Protein AF-A0A235B702-F1 (afdb_monomer)

InterPro domains:
  IPR011990 Tetratricopeptide-like helical domain superfamily [G3DSA:1.25.40.10] (2-131)
  IPR011990 Tetratricopeptide-like helical domain superfamily [SSF48452] (6-126)
  IPR019734 Tetratricopeptide repeat [SM00028] (11-44)
  IPR019734 Tetratricopeptide repeat [SM00028] (52-85)

Foldseek 3Di:
DDVLLQDPCNLVVLQVVLVVCVVVVVLVSSLVSLVSSLVSCVVNVDQALSNLVSLQVQLVSCVVVVNLVSSLVSLVVSCVSHHCPHPDNVSNVSSLQSNLVSCVVVVVNVVSVVSVVVVVVCVVVVPPPPPD

Nearest PDB structures (foldseek):
  4gcn-assembly2_B  TM=8.397E-01  e=1.483E-02  Caenorhabditis elegans
  3fwv-assembly2_B  TM=8.218E-01  e=5.383E-02  Homo sapiens
  2nc9-assembly1_A  TM=6.617E-01  e=2.317E-02  Homo sapiens
  7kw7-assembly1_E  TM=8.441E-01  e=2.268E-01  Homo sapiens
  6yxx-assembly1_BE  TM=7.049E-01  e=4.541E-01  Trypanosoma brucei brucei

pLDDT: mean 89.38, std 15.21, range [38.22, 98.81]

Sequence (132 aa):
MNIEDENIYSAYFHYLMGLCFQELKEEVKSEQEFMKSIQLYNQNDLDNNLKADCYKELGLLSYLENDLEKALEHTESGIDAFVKNGTNQRLKYVLYRNKAVYLEKMGRINEGMDIVQQIWDSKDEINEPETL

Solvent-accessible surface area (backbone atoms only — not comparable to full-atom values): 7016 Å² total; per-residue (Å²): 136,69,76,66,73,78,40,82,60,41,24,56,51,27,40,52,50,14,54,52,24,50,79,69,67,37,57,73,59,14,51,52,25,27,52,50,14,42,54,39,37,70,73,59,72,64,86,41,25,64,55,16,52,34,22,43,50,50,13,48,53,30,43,75,73,67,37,48,67,59,13,38,55,27,20,50,53,14,57,74,44,51,45,92,87,27,57,70,71,68,52,61,58,51,35,53,50,49,41,25,54,39,29,41,75,72,68,40,46,68,64,17,48,53,50,54,50,56,53,60,73,51,50,68,81,67,66,67,71,86,79,127

Structure (mmCIF, N/CA/C/O backbone):
data_AF-A0A235B702-F1
#
_entry.id   AF-A0A235B702-F1
#
loop_
_atom_site.group_PDB
_atom_site.id
_atom_site.type_symbol
_atom_site.label_atom_id
_atom_site.label_alt_id
_atom_site.label_comp_id
_atom_site.label_asym_id
_atom_site.label_entity_id
_atom_site.label_seq_id
_atom_site.pdbx_PDB_ins_code
_atom_site.Cartn_x
_atom_site.Cartn_y
_atom_site.Cartn_z
_ato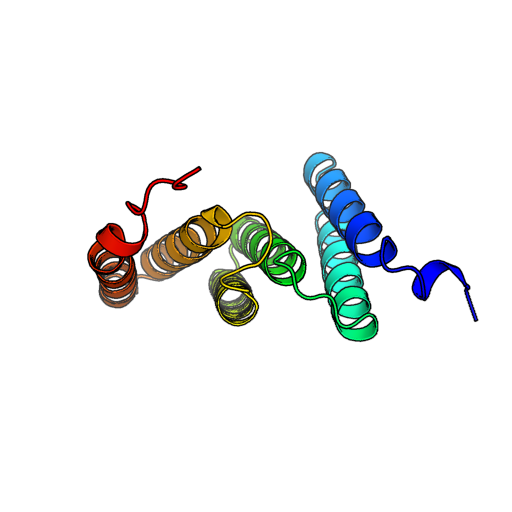m_site.occupancy
_atom_site.B_iso_or_equiv
_atom_site.auth_seq_id
_atom_site.auth_comp_id
_atom_site.auth_asym_id
_atom_site.auth_atom_id
_atom_site.pdbx_PDB_model_num
ATOM 1 N N . MET A 1 1 ? 21.462 14.173 -16.182 1.00 38.62 1 MET A N 1
ATOM 2 C CA . MET A 1 1 ? 20.821 12.893 -16.535 1.00 38.62 1 MET A CA 1
ATOM 3 C C . MET A 1 1 ? 21.567 11.847 -15.728 1.00 38.62 1 MET A C 1
ATOM 5 O O . MET A 1 1 ? 22.744 11.646 -15.999 1.00 38.62 1 MET A O 1
ATOM 9 N N . ASN A 1 2 ? 20.986 11.395 -14.612 1.00 45.94 2 ASN A N 1
ATOM 10 C CA . ASN A 1 2 ? 21.667 10.498 -13.679 1.00 45.94 2 ASN A CA 1
ATOM 11 C C . ASN A 1 2 ? 21.430 9.063 -14.162 1.00 45.94 2 ASN A C 1
ATOM 13 O O . ASN A 1 2 ? 20.291 8.617 -14.218 1.00 45.94 2 ASN A O 1
ATOM 17 N N . ILE A 1 3 ? 22.499 8.386 -14.573 1.00 52.31 3 ILE A N 1
ATOM 18 C CA . ILE A 1 3 ? 22.475 7.061 -15.220 1.00 52.31 3 ILE A CA 1
ATOM 19 C C . ILE A 1 3 ? 21.899 5.985 -14.271 1.00 52.31 3 ILE A C 1
ATOM 21 O O . ILE A 1 3 ? 21.466 4.923 -14.703 1.00 52.31 3 ILE A O 1
ATOM 25 N N . GLU A 1 4 ? 21.843 6.281 -12.972 1.00 56.22 4 GLU A N 1
ATOM 26 C CA . GLU A 1 4 ? 21.271 5.418 -11.939 1.00 56.22 4 GLU A CA 1
ATOM 27 C C . GLU A 1 4 ? 19.754 5.207 -12.086 1.00 56.22 4 GLU A C 1
ATOM 29 O O . GLU A 1 4 ? 19.276 4.132 -11.744 1.00 56.22 4 GLU A O 1
ATOM 34 N N . ASP A 1 5 ? 18.986 6.158 -12.632 1.00 56.34 5 ASP A N 1
ATOM 35 C CA . ASP A 1 5 ? 17.521 6.018 -12.756 1.00 56.34 5 ASP A CA 1
ATOM 36 C C . ASP A 1 5 ? 17.083 5.083 -13.914 1.00 56.34 5 ASP A C 1
ATOM 38 O O . ASP A 1 5 ? 15.941 4.631 -13.938 1.00 56.34 5 ASP A O 1
ATOM 42 N N . GLU A 1 6 ? 17.975 4.748 -14.856 1.00 63.94 6 GLU A N 1
ATOM 43 C CA . GLU A 1 6 ? 17.678 3.884 -16.022 1.00 63.94 6 GLU A CA 1
ATOM 44 C C . GLU A 1 6 ? 17.957 2.389 -15.775 1.00 63.94 6 GLU A C 1
ATOM 46 O O . GLU A 1 6 ? 17.811 1.557 -16.672 1.00 63.94 6 GLU A O 1
ATOM 51 N N . ASN A 1 7 ? 18.394 2.017 -14.571 1.00 79.19 7 ASN A N 1
ATOM 52 C CA . ASN A 1 7 ? 18.668 0.625 -14.242 1.00 79.19 7 ASN A CA 1
ATOM 53 C C . ASN A 1 7 ? 17.401 -0.069 -13.711 1.00 79.19 7 ASN A C 1
ATOM 55 O O . ASN A 1 7 ? 16.789 0.387 -12.747 1.00 79.19 7 ASN A O 1
ATOM 59 N N . ILE A 1 8 ? 17.060 -1.235 -14.272 1.00 79.12 8 ILE A N 1
ATOM 60 C CA . ILE A 1 8 ? 15.942 -2.085 -13.820 1.00 79.12 8 ILE A CA 1
ATOM 61 C C . ILE A 1 8 ? 16.006 -2.442 -12.322 1.00 79.12 8 ILE A C 1
ATOM 63 O O . ILE A 1 8 ? 14.983 -2.738 -11.705 1.00 79.12 8 ILE A O 1
ATOM 67 N N . TYR A 1 9 ? 17.195 -2.399 -11.711 1.00 88.88 9 TYR A N 1
ATOM 68 C CA . TYR A 1 9 ? 17.384 -2.650 -10.281 1.00 88.88 9 TYR A CA 1
ATOM 69 C C . TYR A 1 9 ? 17.061 -1.444 -9.392 1.00 88.88 9 TYR A C 1
ATOM 71 O O . TYR A 1 9 ? 16.894 -1.616 -8.185 1.00 88.88 9 TYR A O 1
ATOM 79 N N . SER A 1 10 ? 16.929 -0.242 -9.949 1.00 92.19 10 SER A N 1
ATOM 80 C CA . SER A 1 10 ? 16.710 0.978 -9.166 1.00 92.19 10 SER A CA 1
ATOM 81 C C . SER A 1 10 ? 15.355 0.972 -8.466 1.00 92.19 10 SER A C 1
ATOM 83 O O . SER A 1 10 ? 15.265 1.355 -7.303 1.00 92.19 10 SER A O 1
ATOM 85 N N . ALA A 1 11 ? 14.313 0.423 -9.101 1.00 95.12 11 ALA A N 1
ATOM 86 C CA . ALA A 1 11 ? 13.021 0.232 -8.440 1.00 95.12 11 ALA A CA 1
ATOM 87 C C . ALA A 1 11 ? 13.148 -0.669 -7.193 1.00 95.12 11 ALA A C 1
ATOM 89 O O . ALA A 1 11 ? 12.620 -0.338 -6.131 1.00 95.12 11 ALA A O 1
ATOM 90 N N . TYR A 1 12 ? 13.898 -1.772 -7.287 1.00 95.56 12 TYR A N 1
ATOM 91 C CA . TYR A 1 12 ? 14.142 -2.667 -6.151 1.00 95.56 12 TYR A CA 1
ATOM 92 C C . TYR A 1 12 ? 14.988 -2.015 -5.059 1.00 95.56 12 TYR A C 1
ATOM 94 O O . TYR A 1 12 ? 14.706 -2.211 -3.880 1.00 95.56 12 TYR A O 1
ATOM 102 N N . PHE A 1 13 ? 16.001 -1.231 -5.435 1.00 96.12 13 PHE A N 1
ATOM 103 C CA . PHE A 1 13 ? 16.818 -0.484 -4.481 1.00 96.12 13 PHE A CA 1
ATOM 104 C C . PHE A 1 13 ? 15.953 0.437 -3.614 1.00 96.12 13 PHE A C 1
ATOM 106 O O . PHE A 1 13 ? 16.006 0.348 -2.390 1.00 96.12 13 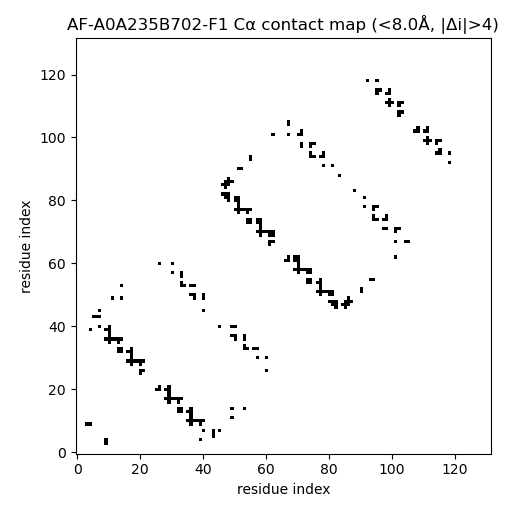PHE A O 1
ATOM 113 N N . HIS A 1 14 ? 15.102 1.249 -4.243 1.00 97.81 14 HIS A N 1
ATOM 114 C CA . HIS A 1 14 ? 14.197 2.149 -3.530 1.00 97.81 14 HIS A CA 1
ATOM 115 C C . HIS A 1 14 ? 13.171 1.386 -2.678 1.00 97.81 14 HIS A C 1
ATOM 117 O O . HIS A 1 14 ? 12.922 1.757 -1.538 1.00 97.81 14 HIS A O 1
ATOM 123 N N . TYR A 1 15 ? 12.641 0.255 -3.154 1.00 98.00 15 TYR A N 1
ATOM 124 C CA . TYR A 1 15 ? 11.775 -0.592 -2.325 1.00 98.00 15 TYR A CA 1
ATOM 125 C C . TYR A 1 15 ? 12.484 -1.080 -1.049 1.00 98.00 15 TYR A C 1
ATOM 127 O O . TYR A 1 15 ? 11.941 -0.959 0.047 1.00 98.00 15 TYR A O 1
ATOM 135 N N . LEU A 1 16 ? 13.720 -1.577 -1.168 1.00 98.25 16 LEU A N 1
ATOM 136 C CA . LEU A 1 16 ? 14.504 -2.033 -0.017 1.00 98.25 16 LEU A CA 1
ATOM 137 C C . LEU A 1 16 ? 14.851 -0.885 0.939 1.00 98.25 16 LEU A C 1
ATOM 139 O O . LEU A 1 16 ? 14.771 -1.064 2.153 1.00 98.25 16 LEU A O 1
ATOM 143 N N . MET A 1 17 ? 15.188 0.295 0.414 1.00 98.44 17 MET A N 1
ATOM 144 C CA . MET A 1 17 ? 15.399 1.495 1.228 1.00 98.44 17 MET A CA 1
ATOM 145 C C . MET A 1 17 ? 14.130 1.898 1.983 1.00 98.44 17 MET A C 1
ATOM 147 O O . MET A 1 17 ? 14.207 2.218 3.170 1.00 98.44 17 MET A O 1
ATOM 151 N N . GLY A 1 18 ? 12.966 1.804 1.334 1.00 98.56 18 GLY A N 1
ATOM 152 C CA . GLY A 1 18 ? 11.665 2.011 1.963 1.00 98.56 18 GLY A CA 1
ATOM 153 C C . GLY A 1 18 ? 11.458 1.100 3.171 1.00 98.56 18 GLY A C 1
ATOM 154 O O . GLY A 1 18 ? 11.143 1.603 4.251 1.00 98.56 18 GLY A O 1
ATOM 155 N N . LEU A 1 19 ? 11.733 -0.203 3.027 1.00 98.38 19 LEU A N 1
ATOM 156 C CA . LEU A 1 19 ? 11.679 -1.171 4.133 1.00 98.38 19 LEU A CA 1
ATOM 157 C C . LEU A 1 19 ? 12.673 -0.819 5.254 1.00 98.38 19 LEU A C 1
ATOM 159 O O . LEU A 1 19 ? 12.316 -0.840 6.431 1.00 98.38 19 LEU A O 1
ATOM 163 N N . CYS A 1 20 ? 13.913 -0.449 4.915 1.00 98.56 20 CYS A N 1
ATOM 164 C CA . CYS A 1 20 ? 14.900 -0.021 5.909 1.00 98.56 20 CYS A CA 1
ATOM 165 C C . CYS A 1 20 ? 14.418 1.195 6.713 1.00 98.56 20 CYS A C 1
ATOM 167 O O . CYS A 1 20 ? 14.593 1.229 7.931 1.00 98.56 20 CYS A O 1
ATOM 169 N N . PHE A 1 21 ? 13.790 2.180 6.068 1.00 98.50 21 PHE A N 1
ATOM 170 C CA . PHE A 1 21 ? 13.236 3.337 6.770 1.00 98.50 21 PHE A CA 1
ATOM 171 C C . PHE A 1 21 ? 12.018 2.993 7.635 1.00 98.50 21 PHE A C 1
ATOM 173 O O . PHE A 1 21 ? 11.867 3.613 8.688 1.00 98.50 21 PHE A O 1
ATOM 180 N N . GLN A 1 22 ? 11.202 1.988 7.279 1.00 96.62 22 GLN A N 1
ATOM 181 C CA . GLN A 1 22 ? 10.150 1.490 8.184 1.00 96.62 22 GLN A CA 1
ATOM 182 C C . GLN A 1 22 ? 10.757 0.944 9.481 1.00 96.62 22 GLN A C 1
ATOM 184 O O . GLN A 1 22 ? 10.322 1.323 10.568 1.00 96.62 22 GLN A O 1
ATOM 189 N N . GLU A 1 23 ? 11.802 0.117 9.382 1.00 97.06 23 GLU A N 1
ATOM 190 C CA . GLU A 1 23 ? 12.501 -0.439 10.553 1.00 97.06 23 GLU A CA 1
ATOM 191 C C . GLU A 1 23 ? 13.141 0.657 11.423 1.00 97.06 23 GLU A C 1
ATOM 193 O O . GLU A 1 23 ? 13.165 0.563 12.653 1.00 97.06 23 GLU A O 1
ATOM 198 N N . LEU A 1 24 ? 13.608 1.742 10.799 1.00 97.81 24 LEU A N 1
ATOM 199 C CA . LEU A 1 24 ? 14.126 2.928 11.489 1.00 97.81 24 LEU A CA 1
ATOM 200 C C . LEU A 1 24 ? 13.030 3.872 12.012 1.00 97.81 24 LEU A C 1
ATOM 202 O O . LEU A 1 24 ? 13.356 4.852 12.683 1.00 97.81 24 LEU A O 1
ATOM 206 N N . LYS A 1 25 ? 11.750 3.580 11.748 1.00 96.19 25 LYS A N 1
ATOM 207 C CA . LYS A 1 25 ? 10.587 4.424 12.078 1.00 96.19 25 LYS A CA 1
ATOM 208 C C . LYS A 1 25 ? 10.645 5.818 11.445 1.00 96.19 25 LYS A C 1
ATOM 210 O O . LYS A 1 25 ? 10.153 6.793 12.009 1.00 96.19 25 LYS A O 1
ATOM 215 N N . GLU A 1 26 ? 11.252 5.918 10.268 1.00 97.88 26 GLU A N 1
ATOM 216 C CA . GLU A 1 26 ? 11.294 7.135 9.457 1.00 97.88 26 GLU A CA 1
ATOM 217 C C . GLU A 1 26 ? 10.195 7.085 8.381 1.00 97.88 26 GLU A C 1
ATOM 219 O O . GLU A 1 26 ? 10.472 6.972 7.187 1.00 97.88 26 GLU A O 1
ATOM 224 N N . GLU A 1 27 ? 8.934 7.164 8.817 1.00 96.00 27 GLU A N 1
ATOM 225 C CA . GLU A 1 27 ? 7.727 6.937 7.997 1.00 96.00 27 GLU A CA 1
ATOM 226 C C . GLU A 1 27 ? 7.698 7.788 6.717 1.00 96.00 27 GLU A C 1
ATOM 228 O O . GLU A 1 27 ? 7.530 7.253 5.624 1.00 96.00 27 GLU A O 1
ATOM 233 N N . VAL A 1 28 ? 7.990 9.090 6.823 1.00 97.75 28 VAL A N 1
ATOM 234 C CA . VAL A 1 28 ? 8.015 10.010 5.668 1.00 97.75 28 VAL A CA 1
ATOM 235 C C . VAL A 1 28 ? 9.059 9.602 4.625 1.00 97.75 28 VAL A C 1
ATOM 237 O O . VAL A 1 28 ? 8.804 9.691 3.425 1.00 97.75 28 VAL A O 1
ATOM 240 N N . LYS A 1 29 ? 10.248 9.159 5.055 1.00 98.31 29 LYS A N 1
ATOM 241 C CA . LYS A 1 29 ? 11.282 8.711 4.109 1.00 98.31 29 LYS A CA 1
ATOM 242 C C . LYS A 1 29 ? 10.889 7.381 3.485 1.00 98.31 29 LYS A C 1
ATOM 244 O O . LYS A 1 29 ? 11.058 7.201 2.288 1.00 98.31 29 LYS A O 1
ATOM 249 N N . SER A 1 30 ? 10.315 6.484 4.279 1.00 98.38 30 SER A N 1
ATOM 250 C CA . SER A 1 30 ? 9.799 5.214 3.785 1.00 98.38 30 SER A CA 1
ATOM 251 C C . SER A 1 30 ? 8.749 5.405 2.682 1.00 98.38 30 SER A C 1
ATOM 253 O O . SER A 1 30 ? 8.889 4.839 1.598 1.00 98.38 30 SER A O 1
ATOM 255 N N . GLU A 1 31 ? 7.763 6.282 2.904 1.00 98.38 31 GLU A N 1
ATOM 256 C CA . GLU A 1 31 ? 6.740 6.627 1.907 1.00 98.38 31 GLU A CA 1
ATOM 257 C C . GLU A 1 31 ? 7.370 7.178 0.615 1.00 98.38 31 GLU A C 1
ATOM 259 O O . GLU A 1 31 ? 7.019 6.745 -0.485 1.00 98.38 31 GLU A O 1
ATOM 264 N N . GLN A 1 32 ? 8.345 8.088 0.733 1.00 98.50 32 GLN A N 1
ATOM 265 C CA . GLN A 1 32 ? 9.058 8.659 -0.418 1.00 98.50 32 GLN A CA 1
ATOM 266 C C . GLN A 1 32 ? 9.785 7.593 -1.246 1.00 98.50 32 GLN A C 1
ATOM 268 O O . GLN A 1 32 ? 9.697 7.604 -2.476 1.00 98.50 32 GLN A O 1
ATOM 273 N N . GLU A 1 33 ? 10.472 6.663 -0.585 1.00 98.56 33 GLU A N 1
ATOM 274 C CA . GLU A 1 33 ? 11.195 5.574 -1.240 1.00 98.56 33 GLU A CA 1
ATOM 275 C C . GLU A 1 33 ? 10.245 4.612 -1.972 1.00 98.56 33 GLU A C 1
ATOM 277 O O . GLU A 1 33 ? 10.486 4.268 -3.133 1.00 98.56 33 GLU A O 1
ATOM 282 N N . PHE A 1 34 ? 9.109 4.242 -1.372 1.00 98.62 34 PHE A N 1
ATOM 283 C CA . PHE A 1 34 ? 8.108 3.411 -2.055 1.00 98.62 34 PHE A CA 1
ATOM 284 C C . PHE A 1 34 ? 7.487 4.119 -3.263 1.00 98.62 34 PHE A C 1
ATOM 286 O O . PHE A 1 34 ? 7.345 3.517 -4.330 1.00 98.62 34 PHE A O 1
ATOM 293 N N . MET A 1 35 ? 7.176 5.412 -3.150 1.00 98.38 35 MET A N 1
ATOM 294 C CA . MET A 1 35 ? 6.643 6.196 -4.270 1.00 98.38 35 MET A CA 1
ATOM 295 C C . MET A 1 35 ? 7.662 6.326 -5.411 1.00 98.38 35 MET A C 1
ATOM 297 O O . MET A 1 35 ? 7.306 6.190 -6.586 1.00 98.38 35 MET A O 1
ATOM 301 N N . LYS A 1 36 ? 8.946 6.515 -5.084 1.00 97.50 36 LYS A N 1
ATOM 302 C CA . LYS A 1 36 ? 10.038 6.531 -6.066 1.00 97.50 36 LYS A CA 1
ATOM 303 C C . LYS A 1 36 ? 10.232 5.160 -6.724 1.00 97.50 36 LYS A C 1
ATOM 305 O O . LYS A 1 36 ? 10.420 5.103 -7.940 1.00 97.50 36 LYS A O 1
ATOM 310 N N . SER A 1 37 ? 10.109 4.065 -5.971 1.00 97.50 37 SER A N 1
ATOM 311 C CA . SER A 1 37 ? 10.120 2.701 -6.519 1.00 97.50 37 SER A CA 1
ATOM 312 C C . SER A 1 37 ? 8.999 2.488 -7.544 1.00 97.50 37 SER A C 1
ATOM 314 O O . SER A 1 37 ? 9.268 2.035 -8.658 1.00 97.50 37 SER A O 1
ATOM 316 N N . ILE A 1 38 ? 7.766 2.907 -7.231 1.00 97.62 38 ILE A N 1
ATOM 317 C CA . ILE A 1 38 ? 6.618 2.830 -8.154 1.00 97.62 38 ILE A CA 1
ATOM 318 C C . ILE A 1 38 ? 6.865 3.663 -9.419 1.00 97.62 38 ILE A C 1
ATOM 320 O O . ILE A 1 38 ? 6.566 3.211 -10.527 1.00 97.62 38 ILE A O 1
ATOM 324 N N . GLN A 1 39 ? 7.418 4.871 -9.281 1.00 95.94 39 GLN A N 1
ATOM 325 C CA . GLN A 1 39 ? 7.759 5.720 -10.424 1.00 95.94 39 GLN A CA 1
ATOM 326 C C . GLN A 1 39 ? 8.747 5.017 -11.366 1.00 95.94 39 GLN A C 1
ATOM 328 O O . GLN A 1 39 ? 8.510 4.974 -12.572 1.00 95.94 39 GLN A O 1
ATOM 333 N N . LEU A 1 40 ? 9.824 4.454 -10.817 1.00 94.81 40 LEU A N 1
ATOM 334 C CA . LEU A 1 40 ? 10.859 3.758 -11.586 1.00 94.81 40 LEU A CA 1
ATOM 335 C C . LEU A 1 40 ? 10.347 2.455 -12.202 1.00 94.81 40 LEU A C 1
ATOM 337 O O . LEU A 1 40 ? 10.696 2.148 -13.340 1.00 94.81 40 LEU A O 1
ATOM 341 N N . TYR A 1 41 ? 9.490 1.718 -11.491 1.00 94.69 41 TYR A N 1
ATOM 342 C CA . TYR A 1 41 ? 8.816 0.535 -12.026 1.00 94.69 41 TYR A CA 1
ATOM 343 C C . TYR A 1 41 ? 8.069 0.873 -13.320 1.00 94.69 41 TYR A C 1
ATOM 345 O O . TYR A 1 41 ? 8.250 0.194 -14.327 1.00 94.69 41 TYR A O 1
ATOM 353 N N . ASN A 1 42 ? 7.282 1.958 -13.315 1.00 93.00 42 ASN A N 1
ATOM 354 C CA . ASN A 1 42 ? 6.506 2.385 -14.484 1.00 93.00 42 ASN A CA 1
ATOM 355 C C . ASN A 1 42 ? 7.387 2.893 -15.640 1.00 93.00 42 ASN A C 1
ATOM 357 O O . ASN A 1 42 ? 6.932 2.914 -16.774 1.00 93.00 42 ASN A O 1
ATOM 361 N N . GLN A 1 43 ? 8.612 3.352 -15.368 1.00 92.62 43 GLN A N 1
ATOM 362 C CA . GLN A 1 43 ? 9.547 3.816 -16.402 1.00 92.62 43 GLN A CA 1
ATOM 363 C C . GLN A 1 43 ? 10.292 2.669 -17.093 1.00 92.62 43 GLN A C 1
ATOM 365 O O . GLN A 1 43 ? 10.754 2.840 -18.216 1.00 92.62 43 GLN A O 1
ATOM 370 N N . ASN A 1 44 ? 10.434 1.531 -16.412 1.00 86.88 44 ASN A N 1
ATOM 371 C CA . ASN A 1 44 ? 11.211 0.382 -16.874 1.00 86.88 44 ASN A CA 1
ATOM 372 C C . ASN A 1 44 ? 10.329 -0.787 -17.353 1.00 86.88 44 ASN A C 1
ATOM 374 O O . ASN A 1 44 ? 10.864 -1.866 -17.598 1.00 86.88 44 ASN A O 1
ATOM 378 N N . ASP A 1 45 ? 9.006 -0.589 -17.451 1.00 83.00 45 ASP A N 1
ATOM 379 C CA . ASP A 1 45 ? 8.015 -1.584 -17.898 1.00 83.00 45 ASP A CA 1
ATOM 380 C C . ASP A 1 45 ? 8.229 -2.980 -17.279 1.00 83.00 45 ASP A C 1
ATOM 382 O O . ASP A 1 45 ? 8.215 -4.010 -17.956 1.00 83.00 45 ASP A O 1
ATOM 386 N N . LEU A 1 46 ? 8.477 -3.015 -15.967 1.00 85.75 46 LEU A N 1
ATOM 387 C CA . LEU A 1 46 ? 8.671 -4.269 -15.245 1.00 85.75 46 LEU A CA 1
ATOM 388 C C . LEU A 1 46 ? 7.358 -5.067 -15.214 1.00 85.75 46 LEU A C 1
ATOM 390 O O . LEU A 1 46 ? 6.301 -4.505 -14.953 1.00 85.75 46 LEU A O 1
ATOM 394 N N . ASP A 1 47 ? 7.435 -6.386 -15.406 1.00 87.94 47 ASP A N 1
ATOM 395 C CA . ASP A 1 47 ? 6.277 -7.295 -15.357 1.00 87.94 47 ASP A CA 1
ATOM 396 C C . ASP A 1 47 ? 6.376 -8.238 -14.146 1.00 87.94 47 ASP A C 1
ATOM 398 O O . ASP A 1 47 ? 6.586 -9.448 -14.244 1.00 87.94 47 ASP A O 1
ATOM 402 N N . ASN A 1 48 ? 6.356 -7.650 -12.951 1.00 93.75 48 ASN A N 1
ATOM 403 C CA . ASN A 1 48 ? 6.391 -8.384 -11.686 1.00 93.75 48 ASN A CA 1
ATOM 404 C C . ASN A 1 48 ? 5.601 -7.653 -10.591 1.00 93.75 48 ASN A C 1
ATOM 406 O O . ASN A 1 48 ? 5.083 -6.560 -10.799 1.00 93.75 48 ASN A O 1
ATOM 410 N N . ASN A 1 49 ? 5.531 -8.242 -9.397 1.00 96.88 49 ASN A N 1
ATOM 411 C CA . ASN A 1 49 ? 4.686 -7.739 -8.312 1.00 96.88 49 ASN A CA 1
ATOM 412 C C . ASN A 1 49 ? 5.320 -6.649 -7.431 1.00 96.88 49 ASN A C 1
ATOM 414 O O . ASN A 1 49 ? 4.725 -6.276 -6.425 1.00 96.88 49 ASN A O 1
ATOM 418 N N . LEU A 1 50 ? 6.478 -6.088 -7.798 1.00 97.00 50 LEU A N 1
ATOM 419 C CA . LEU A 1 50 ? 7.153 -5.058 -6.997 1.00 97.00 50 LEU A CA 1
ATOM 420 C C . LEU A 1 50 ? 6.272 -3.823 -6.751 1.00 97.00 50 LEU A C 1
ATOM 422 O O . LEU A 1 50 ? 6.227 -3.304 -5.637 1.00 97.00 50 LEU A O 1
ATOM 426 N N . LYS A 1 51 ? 5.540 -3.364 -7.773 1.00 97.69 51 LYS A N 1
ATOM 427 C CA . LYS A 1 51 ? 4.614 -2.229 -7.643 1.00 97.69 51 LYS A CA 1
ATOM 428 C C . LYS A 1 51 ? 3.493 -2.523 -6.644 1.00 97.69 51 LYS A C 1
ATOM 430 O O . LYS A 1 51 ? 3.174 -1.677 -5.813 1.00 97.69 51 LYS A O 1
ATOM 435 N N . ALA A 1 52 ? 2.934 -3.731 -6.695 1.00 98.19 52 ALA A N 1
ATOM 436 C CA . ALA A 1 52 ? 1.926 -4.181 -5.744 1.00 98.19 52 ALA A CA 1
ATOM 437 C C . ALA A 1 52 ? 2.497 -4.303 -4.316 1.00 98.19 52 ALA A C 1
ATOM 439 O O . ALA A 1 52 ? 1.823 -3.919 -3.360 1.00 98.19 52 ALA A O 1
ATOM 440 N N . ASP A 1 53 ? 3.743 -4.767 -4.159 1.00 98.12 53 ASP A N 1
ATOM 441 C CA . ASP A 1 53 ? 4.434 -4.823 -2.861 1.00 98.12 53 ASP A CA 1
ATOM 442 C C . ASP A 1 53 ? 4.629 -3.413 -2.271 1.00 98.12 53 ASP A C 1
ATOM 444 O O . ASP A 1 53 ? 4.354 -3.203 -1.090 1.00 98.12 53 ASP A O 1
ATOM 448 N N . CYS A 1 54 ? 5.006 -2.422 -3.089 1.00 98.56 54 CYS A N 1
ATOM 449 C CA . CYS A 1 54 ? 5.113 -1.026 -2.648 1.00 98.56 54 CYS A CA 1
ATOM 450 C C . CYS A 1 54 ? 3.766 -0.478 -2.159 1.00 98.56 54 CYS A C 1
ATOM 452 O O . CYS A 1 54 ? 3.692 0.127 -1.093 1.00 98.56 54 CYS A O 1
ATOM 454 N N . TYR A 1 55 ? 2.682 -0.721 -2.900 1.00 98.81 55 TYR A N 1
ATOM 455 C CA . TYR A 1 55 ? 1.342 -0.307 -2.479 1.00 98.81 55 TYR A CA 1
ATOM 456 C C . TYR A 1 55 ? 0.871 -1.001 -1.201 1.00 98.81 55 TYR A C 1
ATOM 458 O O . TYR A 1 55 ? 0.224 -0.371 -0.366 1.00 98.81 55 TYR A O 1
ATOM 466 N N . LYS A 1 56 ? 1.229 -2.275 -1.007 1.00 98.69 56 LYS A N 1
ATOM 467 C CA . LYS A 1 56 ? 0.968 -2.984 0.248 1.00 98.69 56 LYS A CA 1
ATOM 468 C C . LYS A 1 56 ? 1.658 -2.284 1.427 1.00 98.69 56 LYS A C 1
ATOM 470 O O . LYS A 1 56 ? 1.029 -2.128 2.472 1.00 98.69 56 LYS A O 1
ATOM 475 N N . GLU A 1 57 ? 2.911 -1.858 1.269 1.00 98.69 57 GLU A N 1
ATOM 476 C CA . GLU A 1 57 ? 3.632 -1.129 2.324 1.00 98.69 57 GLU A CA 1
ATOM 477 C C . GLU A 1 57 ? 3.075 0.277 2.567 1.00 98.69 57 GLU A C 1
ATOM 479 O O . GLU A 1 57 ? 2.872 0.660 3.717 1.00 98.69 57 GLU A O 1
ATOM 484 N N . LEU A 1 58 ? 2.735 1.022 1.512 1.00 98.81 58 LEU A N 1
ATOM 485 C CA . LEU A 1 58 ? 2.070 2.325 1.637 1.00 98.81 58 LEU A CA 1
ATOM 486 C C . LEU A 1 58 ? 0.732 2.207 2.379 1.00 98.81 58 LEU A C 1
ATOM 488 O O . LEU A 1 58 ? 0.444 2.990 3.282 1.00 98.81 58 LEU A O 1
ATOM 492 N N . GLY A 1 59 ? -0.055 1.175 2.063 1.00 98.69 59 GLY A N 1
ATOM 493 C CA . GLY A 1 59 ? -1.296 0.886 2.773 1.00 98.69 59 GLY A CA 1
ATOM 494 C C . GLY A 1 59 ? -1.075 0.528 4.244 1.00 98.69 59 GLY A C 1
ATOM 495 O O . GLY A 1 59 ? -1.915 0.849 5.081 1.00 98.69 59 GLY A O 1
ATOM 496 N N . LEU A 1 60 ? 0.041 -0.123 4.588 1.00 98.44 60 LEU A N 1
ATOM 497 C CA . LEU A 1 60 ? 0.415 -0.379 5.981 1.00 98.44 60 LEU A CA 1
ATOM 498 C C . LEU A 1 60 ? 0.810 0.916 6.704 1.00 98.44 60 LEU A C 1
ATOM 500 O O . LEU A 1 60 ? 0.359 1.125 7.826 1.00 98.44 60 LEU A O 1
ATOM 504 N N . LEU A 1 61 ? 1.605 1.784 6.073 1.00 98.31 61 LEU A N 1
ATOM 505 C CA . LEU A 1 61 ? 1.996 3.076 6.647 1.00 98.31 61 LEU A CA 1
ATOM 506 C C . LEU A 1 61 ? 0.768 3.936 6.970 1.00 98.31 61 LEU A C 1
ATOM 508 O O . LEU A 1 61 ? 0.592 4.328 8.121 1.00 98.31 61 LEU A O 1
ATOM 512 N N . SER A 1 62 ? -0.142 4.126 6.011 1.00 98.50 62 SER A N 1
ATOM 513 C CA . SER A 1 62 ? -1.376 4.895 6.244 1.00 98.50 62 SER A CA 1
ATOM 514 C C . SER A 1 62 ? -2.254 4.279 7.334 1.00 98.50 62 SER A C 1
ATOM 516 O O . SER A 1 62 ? -2.824 4.987 8.162 1.00 98.50 62 SER A O 1
ATOM 518 N N . TYR A 1 63 ? -2.313 2.946 7.402 1.00 98.31 63 TYR A N 1
ATOM 519 C CA . TYR A 1 63 ? -3.029 2.260 8.473 1.00 98.31 63 TYR A CA 1
ATOM 520 C C . TYR A 1 63 ? -2.430 2.552 9.859 1.00 98.31 63 TYR A C 1
ATOM 522 O O . TYR A 1 63 ? -3.178 2.769 10.814 1.00 98.31 63 TYR A O 1
ATOM 530 N N . LEU A 1 64 ? -1.099 2.574 9.982 1.00 96.62 64 LEU A N 1
ATOM 531 C CA . LEU A 1 64 ? -0.406 2.900 11.234 1.00 96.62 64 LEU A CA 1
ATOM 532 C C . LEU A 1 64 ? -0.617 4.364 11.651 1.00 96.62 64 LEU A C 1
ATOM 534 O O . LEU A 1 64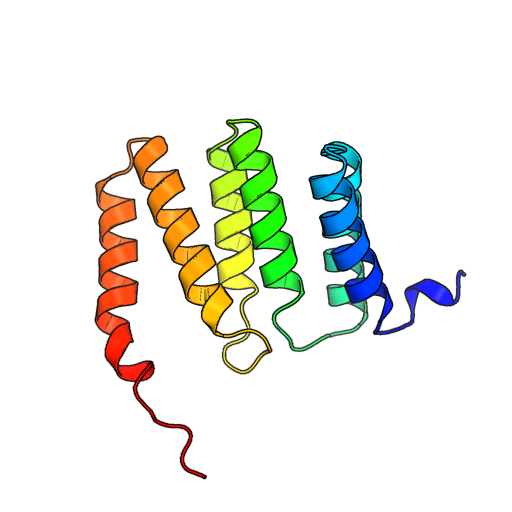 ? -0.715 4.649 12.846 1.00 96.62 64 LEU A O 1
ATOM 538 N N . GLU A 1 65 ? -0.784 5.264 10.683 1.00 96.81 65 GLU A N 1
ATOM 539 C CA . GLU A 1 65 ? -1.162 6.666 10.900 1.00 96.81 65 GLU A CA 1
ATOM 540 C C . GLU A 1 65 ? -2.657 6.852 11.246 1.00 96.81 65 GLU A C 1
ATOM 542 O O . GLU A 1 65 ? -3.083 7.956 11.580 1.00 96.81 65 GLU A O 1
ATOM 547 N N . ASN A 1 66 ? -3.448 5.770 11.265 1.00 97.19 66 ASN A N 1
ATOM 548 C CA . ASN A 1 66 ? -4.912 5.756 11.417 1.00 97.19 6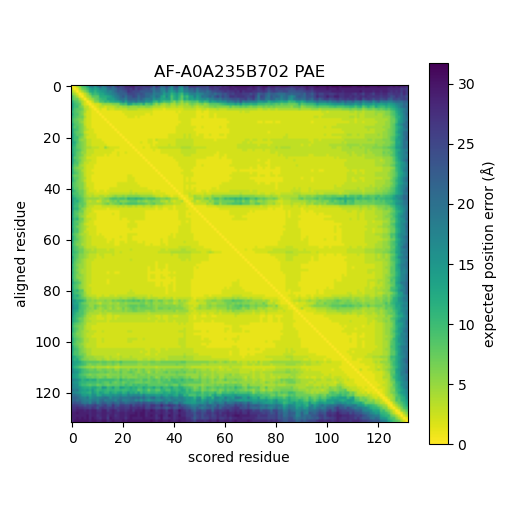6 ASN A CA 1
ATOM 549 C C . ASN A 1 66 ? -5.683 6.435 10.268 1.00 97.19 66 ASN A C 1
ATOM 551 O O . ASN A 1 66 ? -6.841 6.812 10.454 1.00 97.19 66 ASN A O 1
ATOM 555 N N . ASP A 1 67 ? -5.084 6.543 9.084 1.00 98.38 67 ASP A N 1
ATOM 556 C CA . ASP A 1 67 ? -5.757 6.971 7.856 1.00 98.38 67 ASP A CA 1
ATOM 557 C C . ASP A 1 67 ? -6.278 5.734 7.103 1.00 98.38 67 ASP A C 1
ATOM 559 O O . ASP A 1 67 ? -5.597 5.135 6.264 1.00 98.38 67 ASP A O 1
ATOM 563 N N . LEU A 1 68 ? -7.480 5.284 7.482 1.00 98.31 68 LEU A N 1
ATOM 564 C CA . LEU A 1 68 ? -8.084 4.058 6.948 1.00 98.31 68 LEU A CA 1
ATOM 565 C C . LEU A 1 68 ? -8.500 4.208 5.485 1.00 98.31 68 LEU A C 1
ATOM 567 O O . LEU A 1 68 ? -8.378 3.248 4.722 1.00 98.31 68 LEU A O 1
ATOM 571 N N . GLU A 1 69 ? -8.973 5.388 5.093 1.00 98.44 69 GLU A N 1
ATOM 572 C CA . GLU A 1 69 ? -9.320 5.714 3.715 1.00 98.44 69 GLU A CA 1
ATOM 573 C C . GLU A 1 69 ? -8.094 5.582 2.807 1.00 98.44 69 GLU A C 1
ATOM 575 O O . GLU A 1 69 ? -8.125 4.801 1.853 1.00 98.44 69 GLU A O 1
ATOM 580 N N . LYS A 1 70 ? -6.980 6.242 3.145 1.00 98.44 70 LYS A N 1
ATOM 581 C CA . LYS A 1 70 ? -5.740 6.161 2.359 1.00 98.44 70 LYS A CA 1
ATOM 582 C C . LYS A 1 70 ? -5.138 4.751 2.381 1.00 98.44 70 LYS A C 1
ATOM 584 O O . LYS A 1 70 ? -4.652 4.259 1.360 1.00 98.44 70 LYS A O 1
ATOM 589 N N . ALA A 1 71 ? -5.225 4.050 3.515 1.00 98.69 71 ALA A N 1
ATOM 590 C CA . ALA A 1 71 ? -4.795 2.655 3.620 1.00 98.69 71 ALA A CA 1
ATOM 591 C C . ALA A 1 71 ? -5.570 1.732 2.665 1.00 98.69 71 ALA A C 1
ATOM 593 O O . ALA A 1 71 ? -4.984 0.845 2.026 1.00 98.69 71 ALA A O 1
ATOM 594 N N . LEU A 1 72 ? -6.883 1.946 2.551 1.00 98.56 72 LEU A N 1
ATOM 595 C CA . LEU A 1 72 ? -7.749 1.222 1.630 1.00 98.56 72 LEU A CA 1
ATOM 596 C C . LEU A 1 72 ? -7.420 1.562 0.170 1.00 98.56 72 LEU A C 1
ATOM 598 O O . LEU A 1 72 ? -7.218 0.635 -0.611 1.00 98.56 72 LEU A O 1
ATOM 602 N N . GLU A 1 73 ? -7.277 2.843 -0.178 1.00 98.62 73 GLU A N 1
ATOM 603 C CA . GLU A 1 73 ? -6.923 3.294 -1.537 1.00 98.62 73 GLU A CA 1
ATOM 604 C C . GLU A 1 73 ? -5.594 2.696 -2.025 1.00 98.62 73 GLU A C 1
ATOM 606 O O . GLU A 1 73 ? -5.494 2.183 -3.147 1.00 98.62 73 GLU A O 1
ATOM 611 N N . HIS A 1 74 ? -4.565 2.703 -1.173 1.00 98.75 74 HIS A N 1
ATOM 612 C CA . HIS A 1 74 ? -3.292 2.059 -1.488 1.00 98.75 74 HIS A CA 1
ATOM 613 C C . HIS A 1 74 ? -3.441 0.548 -1.647 1.00 98.75 74 HIS A C 1
ATOM 615 O O . HIS A 1 74 ? -2.888 -0.028 -2.582 1.00 98.75 74 HIS A O 1
ATOM 621 N N . THR A 1 75 ? -4.218 -0.105 -0.785 1.00 98.56 75 THR A N 1
ATOM 622 C CA . THR A 1 75 ? -4.448 -1.551 -0.897 1.00 98.56 75 THR A CA 1
ATOM 623 C C . THR A 1 75 ? -5.166 -1.912 -2.197 1.00 98.56 75 THR A C 1
ATOM 625 O O . THR A 1 75 ? -4.786 -2.884 -2.848 1.00 98.56 75 THR A O 1
ATOM 628 N N . GLU A 1 76 ? -6.162 -1.132 -2.611 1.00 98.31 76 GLU A N 1
ATOM 629 C CA . GLU A 1 76 ? -6.864 -1.320 -3.886 1.00 98.31 76 GLU A CA 1
ATOM 630 C C . GLU A 1 76 ? -5.930 -1.099 -5.078 1.00 98.31 76 GLU A C 1
ATOM 632 O O . GLU A 1 76 ? -5.860 -1.953 -5.959 1.00 98.31 76 GLU A O 1
ATOM 637 N N . SER A 1 77 ? -5.101 -0.054 -5.031 1.00 98.62 77 SER A N 1
ATOM 638 C CA . SER A 1 77 ? -4.045 0.173 -6.029 1.00 98.62 77 SER A CA 1
ATOM 639 C C . SER A 1 77 ? -3.065 -1.005 -6.119 1.00 98.62 77 SER A C 1
ATOM 641 O O . SER A 1 77 ? -2.599 -1.355 -7.203 1.00 98.62 77 SER A O 1
ATOM 643 N N . GLY A 1 78 ? -2.755 -1.642 -4.986 1.00 98.19 78 GLY A N 1
ATOM 644 C CA . GLY A 1 78 ? -1.926 -2.844 -4.933 1.00 98.19 78 GLY A CA 1
ATOM 645 C C . GLY A 1 78 ? -2.592 -4.065 -5.566 1.00 98.19 78 GLY A C 1
ATOM 646 O O . GLY A 1 78 ? -1.917 -4.831 -6.249 1.00 98.19 78 GLY A O 1
ATOM 647 N N . ILE A 1 79 ? -3.905 -4.237 -5.376 1.00 96.75 79 ILE A N 1
ATOM 648 C CA . ILE A 1 79 ? -4.689 -5.303 -6.022 1.00 96.75 79 ILE A CA 1
ATOM 649 C C . ILE A 1 79 ? -4.710 -5.092 -7.538 1.00 96.75 79 ILE A C 1
ATOM 651 O O . ILE A 1 79 ? -4.461 -6.039 -8.281 1.00 96.75 79 ILE A O 1
ATOM 655 N N . ASP A 1 80 ? -4.936 -3.860 -7.992 1.00 97.31 80 ASP A N 1
ATOM 656 C CA . ASP A 1 80 ? -4.973 -3.519 -9.418 1.00 97.31 80 ASP A CA 1
ATOM 657 C C . ASP A 1 80 ? -3.599 -3.660 -10.090 1.00 97.31 80 ASP A C 1
ATOM 659 O O . ASP A 1 80 ? -3.504 -4.025 -11.261 1.00 97.31 80 ASP A O 1
ATOM 663 N N . ALA A 1 81 ? -2.518 -3.404 -9.347 1.00 96.75 81 ALA A N 1
ATOM 664 C CA . ALA A 1 81 ? -1.146 -3.571 -9.821 1.00 96.75 81 ALA A CA 1
ATOM 665 C C . ALA A 1 81 ? -0.642 -5.027 -9.776 1.00 96.75 81 ALA A C 1
ATOM 667 O O . ALA A 1 81 ? 0.493 -5.282 -10.183 1.00 96.75 81 ALA A O 1
ATOM 668 N N . PHE A 1 82 ? -1.426 -5.975 -9.254 1.00 96.25 82 PHE A N 1
ATOM 669 C CA . PHE A 1 82 ? -0.992 -7.359 -9.091 1.00 96.25 82 PHE A CA 1
ATOM 670 C C . PHE A 1 82 ? -0.921 -8.108 -10.432 1.00 96.25 82 PHE A C 1
ATOM 672 O O . PHE A 1 82 ? -1.899 -8.245 -11.166 1.00 96.25 82 PHE A O 1
ATOM 679 N N . VAL A 1 83 ? 0.241 -8.691 -10.706 1.00 94.44 83 VAL A N 1
ATOM 680 C CA . VAL A 1 83 ? 0.545 -9.528 -11.865 1.00 94.44 83 VAL A CA 1
ATOM 681 C C . VAL A 1 83 ? 0.377 -11.006 -11.491 1.00 94.44 83 VAL A C 1
ATOM 683 O O . VAL A 1 83 ? 1.165 -11.572 -10.724 1.00 94.44 83 VAL A O 1
ATOM 686 N N . LYS A 1 84 ? -0.627 -11.672 -12.087 1.00 89.12 84 LYS A N 1
ATOM 687 C CA . LYS A 1 84 ? -0.990 -13.080 -11.799 1.00 89.12 84 LYS A CA 1
ATOM 688 C C . LYS A 1 84 ? 0.164 -14.073 -11.971 1.00 89.12 84 LYS A C 1
ATOM 690 O O . LYS A 1 84 ? 0.226 -15.037 -11.229 1.00 89.12 84 LYS A O 1
ATOM 695 N N . ASN A 1 85 ? 1.088 -13.828 -12.897 1.00 87.88 85 ASN A N 1
ATOM 696 C CA . ASN A 1 85 ? 2.255 -14.692 -13.122 1.00 87.88 85 ASN A CA 1
ATOM 697 C C . ASN A 1 85 ? 3.571 -14.055 -12.635 1.00 87.88 85 ASN A C 1
ATOM 699 O O . ASN A 1 85 ? 4.651 -14.522 -12.983 1.00 87.88 85 ASN A O 1
ATOM 703 N N . GLY A 1 86 ? 3.489 -12.978 -11.845 1.00 87.50 86 GLY A N 1
ATOM 704 C CA . GLY A 1 86 ? 4.645 -12.274 -11.298 1.00 87.50 86 GLY A CA 1
ATOM 705 C C . GLY A 1 86 ? 5.304 -12.987 -10.110 1.00 87.50 86 GLY A C 1
ATOM 706 O O . GLY A 1 86 ? 4.952 -14.096 -9.708 1.00 87.50 86 GLY A O 1
ATOM 707 N N . THR A 1 87 ? 6.277 -12.329 -9.490 1.00 88.75 87 THR A N 1
ATOM 708 C CA . THR A 1 87 ? 6.932 -12.811 -8.261 1.00 88.75 87 THR A CA 1
ATOM 709 C C . THR A 1 87 ? 5.980 -12.784 -7.058 1.00 88.75 87 THR A C 1
ATOM 711 O O . THR A 1 87 ? 5.021 -12.032 -7.057 1.00 88.75 87 THR A O 1
ATOM 714 N N . ASN A 1 88 ? 6.239 -13.543 -5.988 1.00 87.06 88 ASN A N 1
ATOM 715 C CA . ASN A 1 88 ? 5.493 -13.430 -4.717 1.00 87.06 88 ASN A CA 1
ATOM 716 C C . ASN A 1 88 ? 3.950 -13.535 -4.846 1.00 87.06 88 ASN A C 1
ATOM 718 O O . ASN A 1 88 ? 3.204 -12.655 -4.427 1.00 87.06 88 ASN A O 1
ATOM 722 N N . GLN A 1 89 ? 3.447 -14.653 -5.373 1.00 87.56 89 GLN A N 1
ATOM 723 C CA . GLN A 1 89 ? 2.002 -14.895 -5.540 1.00 87.56 89 GLN A CA 1
ATOM 724 C C . GLN A 1 89 ? 1.181 -14.780 -4.243 1.00 87.56 89 GLN A C 1
ATOM 726 O O . GLN A 1 89 ? -0.010 -14.470 -4.267 1.00 87.56 89 GLN A O 1
ATOM 731 N N . ARG A 1 90 ? 1.825 -14.974 -3.084 1.00 88.50 90 ARG A N 1
ATOM 732 C CA . ARG A 1 90 ? 1.184 -14.827 -1.771 1.00 88.50 90 ARG A CA 1
ATOM 733 C C . ARG A 1 90 ? 0.721 -13.395 -1.489 1.00 88.50 90 ARG A C 1
ATOM 735 O O . ARG A 1 90 ? -0.194 -13.218 -0.685 1.00 88.50 90 ARG A O 1
ATOM 742 N N . LEU A 1 91 ? 1.312 -12.397 -2.152 1.00 93.25 91 LEU A N 1
ATOM 743 C CA . LEU A 1 91 ? 0.978 -10.981 -1.999 1.00 93.25 91 LEU A CA 1
ATOM 744 C C . LEU A 1 91 ? -0.511 -10.702 -2.212 1.00 93.25 91 LEU A C 1
ATOM 746 O O . LEU A 1 91 ? -1.095 -9.930 -1.453 1.00 93.25 91 LEU A O 1
ATOM 750 N N . LYS A 1 92 ? -1.143 -11.387 -3.174 1.00 92.62 92 LYS A N 1
ATOM 751 C CA . LYS A 1 92 ? -2.582 -11.275 -3.438 1.00 92.62 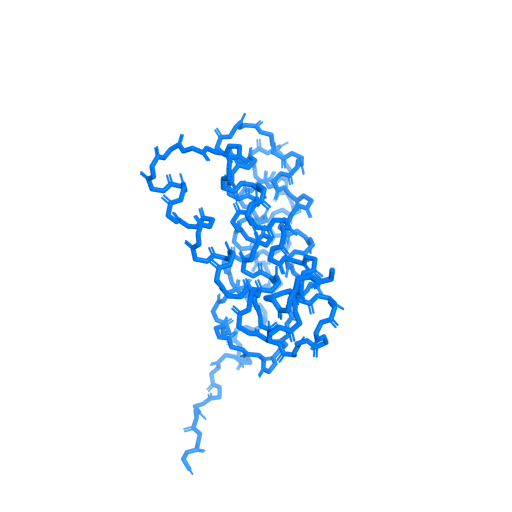92 LYS A CA 1
ATOM 752 C C . LYS A 1 92 ? -3.398 -11.444 -2.153 1.00 92.62 92 LYS A C 1
ATOM 754 O O . LYS A 1 92 ? -4.218 -10.595 -1.821 1.00 92.62 92 LYS A O 1
ATOM 759 N N . TYR A 1 93 ? -3.128 -12.496 -1.378 1.00 90.00 93 TYR A N 1
ATOM 760 C CA . TYR A 1 93 ? -3.854 -12.766 -0.132 1.00 90.00 93 TYR A CA 1
ATOM 761 C C . TYR A 1 93 ? -3.588 -11.718 0.943 1.00 90.00 93 TYR A C 1
ATOM 763 O O . TYR A 1 93 ? -4.491 -11.393 1.710 1.00 90.00 93 TYR A O 1
ATOM 771 N N . VAL A 1 94 ? -2.369 -11.178 0.999 1.00 94.81 94 VAL A N 1
ATOM 772 C CA . VAL A 1 94 ? -2.022 -10.116 1.950 1.00 94.81 94 VAL A CA 1
ATOM 773 C C . VAL A 1 94 ? -2.812 -8.848 1.640 1.00 94.81 94 VAL A C 1
ATOM 775 O O . VAL A 1 94 ? -3.410 -8.276 2.548 1.00 94.81 94 VAL A O 1
ATOM 778 N N . LEU A 1 95 ? -2.884 -8.453 0.368 1.00 96.69 95 LEU A N 1
ATOM 779 C CA . LEU A 1 95 ? -3.654 -7.291 -0.072 1.00 96.69 95 LEU A CA 1
ATOM 780 C C . LEU A 1 95 ? -5.146 -7.445 0.241 1.00 96.69 95 LEU A C 1
ATOM 782 O O . LEU A 1 95 ? -5.730 -6.578 0.886 1.00 96.69 95 LEU A O 1
ATOM 786 N N . TYR A 1 96 ? -5.765 -8.569 -0.123 1.00 95.50 96 TYR A N 1
ATOM 787 C CA . TYR A 1 96 ? -7.183 -8.775 0.184 1.00 95.50 96 TYR A CA 1
ATOM 788 C C . TYR A 1 96 ? -7.462 -8.881 1.688 1.00 95.50 96 TYR A C 1
ATOM 790 O O . TYR A 1 96 ? -8.471 -8.360 2.164 1.00 95.50 96 TYR A O 1
ATOM 798 N N . ARG A 1 97 ? -6.563 -9.505 2.461 1.00 94.62 97 ARG A N 1
ATOM 799 C CA . ARG A 1 97 ? -6.664 -9.519 3.926 1.00 94.62 97 ARG A CA 1
ATOM 800 C C . ARG A 1 97 ? -6.618 -8.099 4.485 1.00 94.62 97 ARG A C 1
ATOM 802 O O . ARG A 1 97 ? -7.443 -7.767 5.330 1.00 94.62 97 ARG A O 1
ATOM 809 N N . ASN A 1 98 ? -5.675 -7.273 4.033 1.00 97.50 98 ASN A N 1
ATOM 810 C CA . ASN A 1 98 ? -5.570 -5.880 4.466 1.00 97.50 98 ASN A CA 1
ATOM 811 C C . ASN A 1 98 ? -6.840 -5.104 4.107 1.00 97.50 98 ASN A C 1
ATOM 813 O O . ASN A 1 98 ? -7.403 -4.448 4.977 1.00 97.50 98 ASN A O 1
ATOM 817 N N . LYS A 1 99 ? -7.364 -5.276 2.886 1.00 97.75 99 LYS A N 1
ATOM 818 C CA . LYS A 1 99 ? -8.630 -4.671 2.451 1.00 97.75 99 LYS A CA 1
ATOM 819 C C . LYS A 1 99 ? -9.781 -5.028 3.394 1.00 97.75 99 LYS A C 1
ATOM 821 O O . LYS A 1 99 ? -10.479 -4.133 3.862 1.00 97.75 99 LYS A O 1
ATOM 826 N N . ALA A 1 100 ? -9.949 -6.311 3.718 1.00 96.50 100 ALA A N 1
ATOM 827 C CA . ALA A 1 100 ? -10.990 -6.762 4.641 1.00 96.50 100 ALA A CA 1
ATOM 828 C C . ALA A 1 100 ? -10.826 -6.155 6.048 1.00 96.50 100 ALA A C 1
ATOM 830 O O . ALA A 1 100 ? -11.799 -5.667 6.618 1.00 96.50 100 ALA A O 1
ATOM 831 N N . VAL A 1 101 ? -9.597 -6.119 6.578 1.00 96.19 101 VAL A N 1
ATOM 832 C CA . VAL A 1 101 ? -9.292 -5.521 7.892 1.00 96.19 101 VAL A CA 1
ATOM 833 C C . VAL A 1 101 ? -9.582 -4.019 7.911 1.00 96.19 101 VAL A C 1
ATOM 835 O O . VAL A 1 101 ? -10.123 -3.507 8.891 1.00 96.19 101 VAL A O 1
ATOM 838 N N . TYR A 1 102 ? -9.226 -3.294 6.852 1.00 98.12 102 TYR A N 1
ATOM 839 C CA . TYR A 1 102 ? -9.454 -1.851 6.780 1.00 98.12 102 TYR A CA 1
ATOM 840 C C . TYR A 1 102 ? -10.950 -1.544 6.666 1.00 98.12 102 TYR A C 1
ATOM 842 O O . TYR A 1 102 ? -11.455 -0.723 7.428 1.00 98.12 102 TYR A O 1
ATOM 850 N N . LEU A 1 103 ? -11.688 -2.284 5.831 1.00 97.88 103 LEU A N 1
ATOM 851 C CA . LEU A 1 103 ? -13.148 -2.178 5.735 1.00 97.88 103 LEU A CA 1
ATOM 852 C C . LEU A 1 103 ? -13.842 -2.469 7.072 1.00 97.88 103 LEU A C 1
ATOM 854 O O . LEU A 1 103 ? -14.714 -1.707 7.488 1.00 97.88 103 LEU A O 1
ATOM 858 N N . GLU A 1 104 ? -13.431 -3.523 7.781 1.00 96.19 104 GLU A N 1
ATOM 859 C CA . GLU A 1 104 ? -13.957 -3.844 9.113 1.00 96.19 104 GLU A CA 1
ATOM 860 C C . GLU A 1 104 ? -13.763 -2.673 10.086 1.00 96.19 104 GLU A C 1
ATOM 862 O O . GLU A 1 104 ? -14.710 -2.255 10.755 1.00 96.19 104 GLU A O 1
ATOM 867 N N . LYS A 1 105 ? -12.560 -2.092 10.127 1.00 96.81 105 LYS A N 1
ATOM 868 C CA . LYS A 1 105 ? -12.237 -0.960 11.010 1.00 96.81 105 LYS A CA 1
ATOM 869 C C . LYS A 1 105 ? -12.988 0.321 10.671 1.00 96.81 105 LYS A C 1
ATOM 871 O O . LYS A 1 105 ? -13.255 1.110 11.572 1.00 96.81 105 LYS A O 1
ATOM 876 N N . MET A 1 106 ? -13.368 0.499 9.409 1.00 97.75 106 MET A N 1
ATOM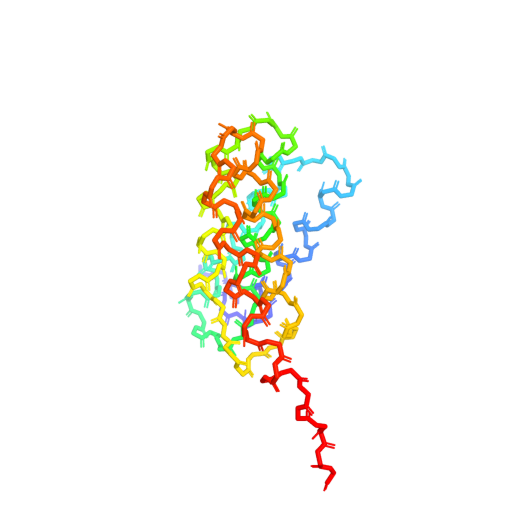 877 C CA . MET A 1 106 ? -14.254 1.579 8.966 1.00 97.75 106 MET A CA 1
ATOM 878 C C . MET A 1 106 ? -15.739 1.305 9.277 1.00 97.75 106 MET A C 1
ATOM 880 O O . MET A 1 106 ? -16.594 2.128 8.960 1.00 97.75 106 MET A O 1
ATOM 884 N N . GLY A 1 107 ? -16.085 0.145 9.850 1.00 97.31 107 GLY A N 1
ATOM 885 C CA . GLY A 1 107 ? -17.473 -0.276 10.078 1.00 97.31 107 GLY A CA 1
ATOM 886 C C . GLY A 1 107 ? -18.182 -0.810 8.826 1.00 97.31 107 GLY A C 1
ATOM 887 O O . GLY A 1 107 ? -19.379 -1.098 8.868 1.00 97.31 107 GLY A O 1
ATOM 888 N N . ARG A 1 108 ? -17.458 -0.997 7.717 1.00 97.25 108 ARG A N 1
ATOM 889 C CA . ARG A 1 108 ? -17.954 -1.497 6.421 1.00 97.25 108 ARG A CA 1
ATOM 890 C C . ARG A 1 108 ? -17.912 -3.030 6.371 1.00 97.25 108 ARG A C 1
ATOM 892 O O . ARG A 1 108 ? -17.340 -3.634 5.469 1.00 97.25 108 ARG A O 1
ATOM 899 N N . ILE A 1 109 ? -18.514 -3.670 7.376 1.00 93.12 109 ILE A N 1
ATOM 900 C CA . ILE A 1 109 ? -18.374 -5.116 7.640 1.00 93.12 109 ILE A CA 1
ATOM 901 C C . ILE A 1 109 ? -18.849 -5.978 6.462 1.00 93.12 109 ILE A C 1
ATOM 903 O O . ILE A 1 109 ? -18.173 -6.939 6.108 1.00 93.12 109 ILE A O 1
ATOM 907 N N . ASN A 1 110 ? -19.981 -5.634 5.837 1.00 93.62 110 ASN A N 1
ATOM 908 C CA . ASN A 1 110 ? -20.520 -6.412 4.714 1.00 93.62 110 ASN A CA 1
ATOM 909 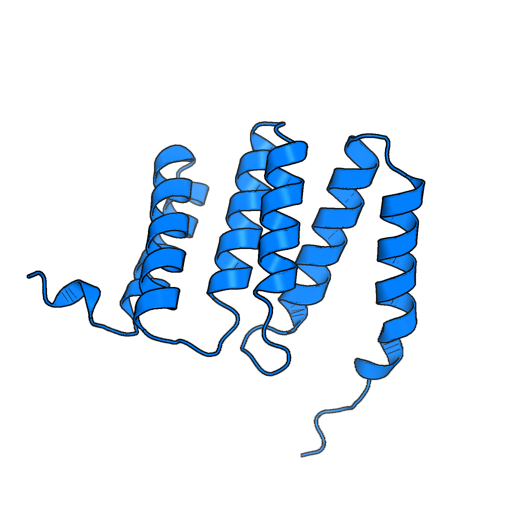C C . ASN A 1 110 ? -19.544 -6.447 3.531 1.00 93.62 110 ASN A C 1
ATOM 911 O O . ASN A 1 110 ? -19.276 -7.513 2.993 1.00 93.62 110 ASN A O 1
ATOM 915 N N . GLU A 1 111 ? -18.936 -5.307 3.200 1.00 93.94 111 GLU A N 1
ATOM 916 C CA . GLU A 1 111 ? -17.941 -5.231 2.128 1.00 93.94 111 GLU A CA 1
ATOM 917 C C . GLU A 1 111 ? -16.685 -6.042 2.475 1.00 93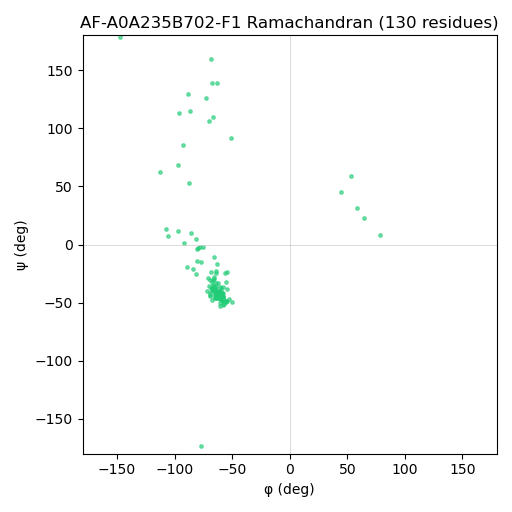.94 111 GLU A C 1
ATOM 919 O O . GLU A 1 111 ? -16.126 -6.723 1.620 1.00 93.94 111 GLU A O 1
ATOM 924 N N . GLY A 1 112 ? -16.255 -6.025 3.743 1.00 90.81 112 GLY A N 1
ATOM 925 C CA . GLY A 1 112 ? -15.161 -6.878 4.212 1.00 90.81 112 GLY A CA 1
ATOM 926 C C . GLY A 1 112 ? -15.473 -8.374 4.076 1.00 90.81 112 GLY A C 1
ATOM 927 O O . GLY A 1 112 ? -14.611 -9.147 3.655 1.00 90.81 112 GLY A O 1
ATOM 928 N N . MET A 1 113 ? -16.709 -8.784 4.379 1.00 89.31 113 MET A N 1
ATOM 929 C CA . MET A 1 113 ? -17.167 -10.170 4.227 1.00 89.31 113 MET A CA 1
ATOM 930 C C . MET A 1 113 ? -17.219 -10.614 2.763 1.00 89.31 113 MET A C 1
ATOM 932 O O . MET A 1 113 ? -16.796 -11.732 2.463 1.00 89.31 113 MET A O 1
ATOM 936 N N . ASP A 1 114 ? -17.661 -9.741 1.857 1.00 91.44 114 ASP A N 1
ATOM 937 C CA . ASP A 1 114 ? -17.681 -10.024 0.417 1.00 91.44 114 ASP A CA 1
ATOM 938 C C . ASP A 1 114 ? -16.268 -10.322 -0.113 1.00 91.44 114 ASP A C 1
ATOM 940 O O . ASP A 1 114 ? -16.071 -11.264 -0.884 1.00 91.44 114 ASP A O 1
ATOM 944 N N . ILE A 1 115 ? -15.255 -9.587 0.365 1.00 89.81 115 ILE A N 1
ATOM 945 C CA . ILE A 1 115 ? -13.847 -9.843 0.025 1.00 89.81 115 ILE A CA 1
ATOM 946 C C . ILE A 1 115 ? -13.387 -11.219 0.520 1.00 89.81 115 ILE A C 1
ATOM 948 O O . ILE A 1 115 ? -12.753 -11.964 -0.229 1.00 89.81 115 ILE A O 1
ATOM 952 N N . VAL A 1 116 ? -13.701 -11.583 1.767 1.00 83.50 116 VAL A N 1
ATOM 953 C CA . VAL A 1 116 ? -13.332 -12.897 2.323 1.00 83.50 116 VAL A CA 1
ATOM 954 C C . VAL A 1 116 ? -13.970 -14.029 1.517 1.00 83.50 116 VAL A C 1
ATOM 956 O O . VAL A 1 116 ? -13.291 -15.011 1.206 1.00 83.50 116 VAL A O 1
ATOM 959 N N . GLN A 1 117 ? -15.241 -13.876 1.139 1.00 85.50 117 GLN A N 1
ATOM 960 C CA . GLN A 1 117 ? -15.956 -14.856 0.326 1.00 85.50 117 GLN A CA 1
ATOM 961 C C . GLN A 1 117 ? -15.317 -15.008 -1.059 1.00 85.50 117 GLN A C 1
ATOM 963 O O . GLN A 1 117 ? -15.049 -16.130 -1.483 1.00 85.50 117 GLN A O 1
ATOM 968 N N . GLN A 1 118 ? -14.976 -13.898 -1.721 1.00 84.19 118 GLN A N 1
ATOM 969 C CA . GLN A 1 118 ? -14.318 -13.919 -3.030 1.00 84.19 118 GLN A CA 1
ATOM 970 C C . GLN A 1 118 ? -12.989 -14.691 -3.002 1.00 84.19 118 GLN A C 1
ATOM 972 O O . GLN A 1 118 ? -12.717 -15.495 -3.896 1.00 84.19 118 GLN A O 1
ATOM 977 N N . ILE A 1 119 ? -12.157 -14.477 -1.976 1.00 82.38 119 ILE A N 1
ATOM 978 C CA . ILE A 1 119 ? -10.901 -15.228 -1.829 1.00 82.38 119 ILE A CA 1
ATOM 979 C C . ILE A 1 119 ? -11.195 -16.713 -1.606 1.00 82.38 119 ILE A C 1
ATOM 981 O O . ILE A 1 119 ? -10.561 -17.560 -2.236 1.00 82.38 119 ILE A O 1
ATOM 985 N N . TRP A 1 120 ? -12.137 -17.027 -0.712 1.00 80.00 120 TRP A N 1
ATOM 986 C CA . TRP A 1 120 ? -12.495 -18.403 -0.372 1.00 80.00 120 TRP A CA 1
ATOM 987 C C . TRP A 1 120 ? -13.000 -19.190 -1.582 1.00 80.00 120 TRP A C 1
ATOM 989 O O . TRP A 1 120 ? -12.654 -20.359 -1.730 1.00 80.00 120 TRP A O 1
ATOM 999 N N . ASP A 1 121 ? -13.758 -18.555 -2.469 1.00 81.62 121 ASP A N 1
ATOM 1000 C CA . ASP A 1 121 ? -14.256 -19.191 -3.690 1.00 81.62 121 ASP A CA 1
ATOM 1001 C C . ASP A 1 121 ? -13.130 -19.442 -4.702 1.00 81.62 121 ASP A C 1
ATOM 1003 O O . ASP A 1 121 ? -13.163 -20.423 -5.440 1.00 81.62 121 ASP A O 1
ATOM 1007 N N . SER A 1 122 ? -12.076 -18.621 -4.682 1.00 73.44 122 SER A N 1
ATOM 1008 C CA . SER A 1 122 ? -10.876 -18.828 -5.504 1.00 73.44 122 SER A CA 1
ATOM 1009 C C . SER A 1 122 ? -9.873 -19.834 -4.918 1.00 73.44 122 SER A C 1
ATOM 1011 O O . SER A 1 122 ? -8.795 -20.020 -5.482 1.00 73.44 122 SER A O 1
ATOM 1013 N N . LYS A 1 123 ? -10.194 -20.500 -3.797 1.00 70.81 123 LYS A N 1
ATOM 1014 C CA . LYS A 1 123 ? -9.243 -21.370 -3.078 1.00 70.81 123 LYS A CA 1
ATOM 1015 C C . LYS A 1 123 ? -8.779 -22.602 -3.855 1.00 70.81 123 LYS A C 1
ATOM 1017 O O . LYS A 1 123 ? -7.718 -23.138 -3.558 1.00 70.81 123 LYS A O 1
ATOM 1022 N N . ASP A 1 124 ? -9.567 -23.072 -4.816 1.00 68.94 124 ASP A N 1
ATOM 1023 C CA . ASP A 1 124 ? -9.243 -24.284 -5.570 1.00 68.94 124 ASP A CA 1
ATOM 1024 C C . ASP A 1 124 ? -8.286 -23.994 -6.738 1.00 68.94 124 ASP A C 1
ATOM 1026 O O . ASP A 1 124 ? -7.517 -24.872 -7.119 1.00 68.94 124 ASP A O 1
ATOM 1030 N N . GLU A 1 125 ? -8.204 -22.738 -7.205 1.00 64.75 125 GLU A N 1
ATOM 1031 C CA . GLU A 1 125 ? -7.134 -22.271 -8.111 1.00 64.75 125 GLU A CA 1
ATOM 1032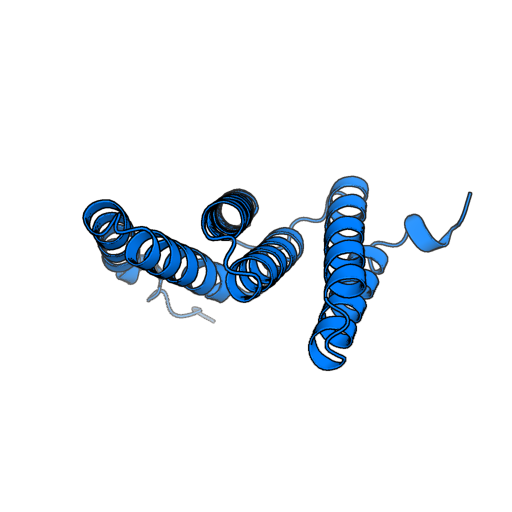 C C . GLU A 1 125 ? -5.746 -22.282 -7.434 1.00 64.75 125 GLU A C 1
ATOM 1034 O O . GLU A 1 125 ? -4.725 -22.108 -8.092 1.00 64.75 125 GLU A O 1
ATOM 1039 N N . ILE A 1 126 ? -5.699 -22.478 -6.110 1.00 55.78 126 ILE A N 1
ATOM 1040 C CA . ILE A 1 126 ? -4.485 -22.488 -5.277 1.00 55.78 126 ILE A CA 1
ATOM 1041 C C . ILE A 1 126 ? -3.878 -23.897 -5.186 1.00 55.78 126 ILE A C 1
ATOM 1043 O O . ILE A 1 126 ? -2.708 -24.043 -4.842 1.00 55.78 126 ILE A O 1
ATOM 1047 N N . ASN A 1 127 ? -4.664 -24.938 -5.480 1.00 49.53 127 ASN A N 1
ATOM 1048 C CA . ASN A 1 127 ? -4.279 -26.334 -5.274 1.00 49.53 127 ASN A CA 1
ATOM 1049 C C . ASN A 1 127 ? -3.738 -27.028 -6.528 1.00 49.53 127 ASN A C 1
ATOM 1051 O O . ASN A 1 127 ? -3.584 -28.247 -6.485 1.00 49.53 127 ASN A O 1
ATOM 1055 N N . GLU A 1 128 ? -3.426 -26.320 -7.619 1.00 43.28 128 GLU A N 1
ATOM 1056 C CA . GLU A 1 128 ? -2.595 -26.936 -8.657 1.00 43.28 128 GLU A CA 1
ATOM 1057 C C . GLU A 1 128 ? -1.194 -27.154 -8.066 1.00 43.28 128 GLU A C 1
ATOM 1059 O O . GLU A 1 128 ? -0.489 -26.179 -7.788 1.00 43.28 128 GLU A O 1
ATOM 1064 N N . PRO A 1 129 ? -0.782 -28.412 -7.803 1.00 43.50 129 PRO A N 1
ATOM 1065 C CA . PRO A 1 129 ? 0.595 -28.654 -7.440 1.00 43.50 129 PRO A CA 1
ATOM 1066 C C . PRO A 1 129 ? 1.437 -28.243 -8.642 1.00 43.50 129 PRO A C 1
ATOM 1068 O O . PRO A 1 129 ? 1.065 -28.534 -9.778 1.00 43.50 129 PRO A O 1
ATOM 1071 N N . GLU A 1 130 ? 2.567 -27.589 -8.387 1.00 45.81 130 GLU A N 1
ATOM 1072 C CA . GLU A 1 130 ? 3.644 -27.429 -9.360 1.00 45.81 130 GLU A CA 1
ATOM 1073 C C . GLU A 1 130 ? 3.981 -28.826 -9.915 1.00 45.81 130 GLU A C 1
ATOM 1075 O O . GLU A 1 130 ? 4.737 -29.592 -9.316 1.00 45.81 130 GLU A O 1
ATOM 1080 N N . THR A 1 131 ? 3.336 -29.227 -11.012 1.00 38.28 131 THR A N 1
ATOM 1081 C CA . THR A 1 131 ? 3.680 -30.457 -11.718 1.00 38.28 131 THR A CA 1
ATOM 1082 C C . THR A 1 131 ? 5.028 -30.216 -12.375 1.00 38.28 131 THR A C 1
ATOM 1084 O O . THR A 1 131 ? 5.126 -29.430 -13.317 1.00 38.28 131 THR A O 1
ATOM 1087 N N . LEU A 1 132 ? 6.038 -30.857 -11.779 1.00 38.22 132 LEU A N 1
ATOM 1088 C CA . LEU A 1 132 ? 7.419 -31.023 -12.240 1.00 38.22 132 LEU A CA 1
ATOM 1089 C C . LEU A 1 132 ? 7.529 -31.379 -13.727 1.00 38.22 132 LEU A C 1
ATOM 1091 O O . LEU A 1 132 ? 6.717 -32.212 -14.194 1.00 38.22 132 LEU A O 1
#

Secondary structure (DSSP, 8-state):
--GGGGSTTHHHHHHHHHHHHHHTT-HHHHHHHHHHHHHHHHHTT--STHHHHHHHHHHHHHHHTT-HHHHHHHHHHHHHT--TTSS-TTHHHHHHHHHHHHHHHTT-HHHHHHHHHHHHHGGGGG------

Radius of gyration: 15.99 Å; Cα contacts (8 Å, |Δi|>4): 154; chains: 1; bounding box: 43×44×30 Å

Mean predicted aligned error: 5.9 Å

Organism: NCBI:txid1642702